Protein AF-A0A124GQG7-F1 (afdb_monomer)

Radius of gyration: 14.07 Å; Cα contacts (8 Å, |Δi|>4): 101; chains: 1; bounding box: 31×32×34 Å

Foldseek 3Di:
DDWDWDDDDNDIDIADDDAPDWDFDDDDPDPLNSLQRIEGEHEDPPPCQVVCVVVQVSVLVVQLVVCVVVVPPDSDDDDYDYD

Mean predicted aligned error: 7.71 Å

Structure (mmCIF, N/CA/C/O backbone):
data_AF-A0A124GQG7-F1
#
_entry.id   AF-A0A124GQG7-F1
#
loop_
_atom_site.group_PDB
_atom_site.id
_atom_site.type_symbol
_atom_site.label_atom_id
_atom_site.label_alt_id
_atom_site.label_comp_id
_atom_site.label_asym_id
_atom_site.label_entity_id
_atom_site.label_seq_id
_atom_site.pdbx_PDB_ins_code
_atom_site.Cartn_x
_atom_site.Cartn_y
_atom_site.Cartn_z
_atom_site.occupancy
_atom_site.B_iso_or_equiv
_atom_site.auth_seq_id
_atom_site.auth_comp_id
_atom_site.auth_asym_id
_atom_site.auth_atom_id
_atom_site.pdbx_PDB_model_num
ATOM 1 N N . MET A 1 1 ? 6.701 10.144 9.452 1.00 50.03 1 MET A N 1
ATOM 2 C CA . MET A 1 1 ? 6.596 8.802 8.843 1.00 50.03 1 MET A CA 1
ATOM 3 C C . MET A 1 1 ? 6.091 7.852 9.917 1.00 50.03 1 MET A C 1
ATOM 5 O O . MET A 1 1 ? 6.801 7.616 10.888 1.00 50.03 1 MET A O 1
ATOM 9 N N . THR A 1 2 ? 4.829 7.435 9.840 1.00 56.31 2 THR A N 1
ATOM 10 C CA . THR A 1 2 ? 4.207 6.591 10.871 1.00 56.31 2 THR A CA 1
ATOM 11 C C . THR A 1 2 ? 4.768 5.177 10.752 1.00 56.31 2 THR A C 1
ATOM 13 O O . THR A 1 2 ? 4.847 4.638 9.653 1.00 56.31 2 THR A O 1
ATOM 16 N N . SER A 1 3 ? 5.213 4.592 11.862 1.00 63.94 3 SER A N 1
ATOM 17 C CA . SER A 1 3 ? 5.771 3.237 11.886 1.00 63.94 3 SER A CA 1
ATOM 18 C C . SER A 1 3 ? 4.963 2.365 12.830 1.00 63.94 3 SER A C 1
ATOM 20 O O . SER A 1 3 ? 4.778 2.757 13.987 1.00 63.94 3 SER A O 1
ATOM 22 N N . ARG A 1 4 ? 4.551 1.178 12.385 1.00 71.12 4 ARG A N 1
ATOM 23 C CA . ARG A 1 4 ? 3.852 0.209 13.237 1.00 71.12 4 ARG A CA 1
ATOM 24 C C . ARG A 1 4 ? 4.716 -0.983 13.571 1.00 71.12 4 ARG A C 1
ATOM 26 O O . ARG A 1 4 ? 5.640 -1.324 12.842 1.00 71.12 4 ARG A O 1
ATOM 33 N N . ARG A 1 5 ? 4.401 -1.595 14.709 1.00 84.75 5 ARG A N 1
ATOM 34 C CA . ARG A 1 5 ? 5.000 -2.850 15.142 1.00 84.75 5 ARG A CA 1
ATOM 35 C C . ARG A 1 5 ? 4.091 -4.003 14.719 1.00 84.75 5 ARG A C 1
ATOM 37 O O . ARG A 1 5 ? 2.897 -3.961 15.007 1.00 84.75 5 ARG A O 1
ATOM 44 N N . ILE A 1 6 ? 4.658 -5.009 14.066 1.00 83.25 6 ILE A N 1
ATOM 45 C CA . ILE A 1 6 ? 4.005 -6.278 13.743 1.00 83.25 6 ILE A CA 1
ATOM 46 C C . ILE A 1 6 ? 4.724 -7.406 14.478 1.00 83.25 6 ILE A C 1
ATOM 48 O O . ILE A 1 6 ? 5.932 -7.333 14.702 1.00 83.25 6 ILE A O 1
ATOM 52 N N . MET A 1 7 ? 3.981 -8.436 14.864 1.00 87.94 7 MET A N 1
ATOM 53 C CA . MET A 1 7 ? 4.557 -9.688 15.347 1.00 87.94 7 MET A CA 1
ATOM 54 C C . MET A 1 7 ? 4.657 -10.637 14.158 1.00 87.94 7 MET A C 1
ATOM 56 O O . MET A 1 7 ? 3.659 -10.851 13.471 1.00 87.94 7 MET A O 1
ATOM 60 N N . TYR A 1 8 ? 5.844 -11.174 13.906 1.00 83.56 8 TYR A N 1
ATOM 61 C CA . TYR A 1 8 ? 6.051 -12.242 12.938 1.00 83.56 8 TYR A CA 1
ATOM 62 C C . TYR A 1 8 ? 6.840 -13.351 13.619 1.00 83.56 8 TYR A C 1
ATOM 64 O O . TYR A 1 8 ? 7.925 -13.106 14.154 1.00 83.56 8 TYR A O 1
ATOM 72 N N . ASP A 1 9 ? 6.247 -14.544 13.631 1.00 90.88 9 ASP A N 1
ATOM 73 C CA . ASP A 1 9 ? 6.688 -15.654 14.467 1.00 90.88 9 ASP A CA 1
ATOM 74 C C . ASP A 1 9 ? 6.816 -15.201 15.940 1.00 90.88 9 ASP A C 1
ATOM 76 O O . ASP A 1 9 ? 5.837 -14.755 16.542 1.00 90.88 9 ASP A O 1
ATOM 80 N N . THR A 1 10 ? 8.020 -15.225 16.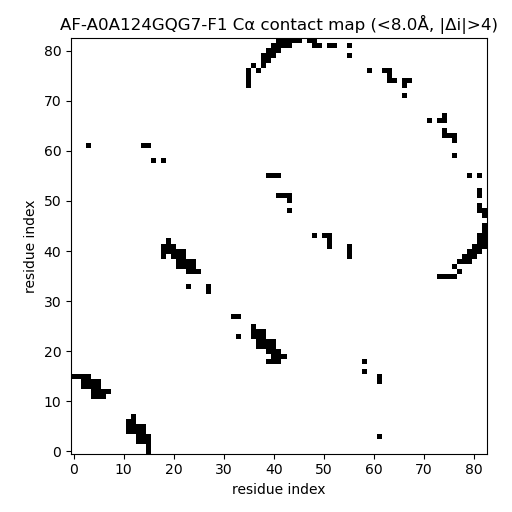507 1.00 92.50 10 THR A N 1
ATOM 81 C CA . THR A 1 10 ? 8.298 -14.841 17.900 1.00 92.50 10 THR A CA 1
ATOM 82 C C . THR A 1 10 ? 8.933 -13.457 18.032 1.00 92.50 10 THR A C 1
ATOM 84 O O . THR A 1 10 ? 9.255 -13.016 19.137 1.00 92.50 10 THR A O 1
ATOM 87 N N . ARG A 1 11 ? 9.124 -12.742 16.916 1.00 92.94 11 ARG A N 1
ATOM 88 C CA . ARG A 1 11 ? 9.853 -11.472 16.878 1.00 92.94 11 ARG A CA 1
ATOM 89 C C . ARG A 1 11 ? 8.953 -10.308 16.500 1.00 92.94 11 ARG A C 1
ATOM 91 O O . ARG A 1 11 ? 8.046 -10.411 15.675 1.00 92.94 11 ARG A O 1
ATOM 98 N N . GLN A 1 12 ? 9.242 -9.164 1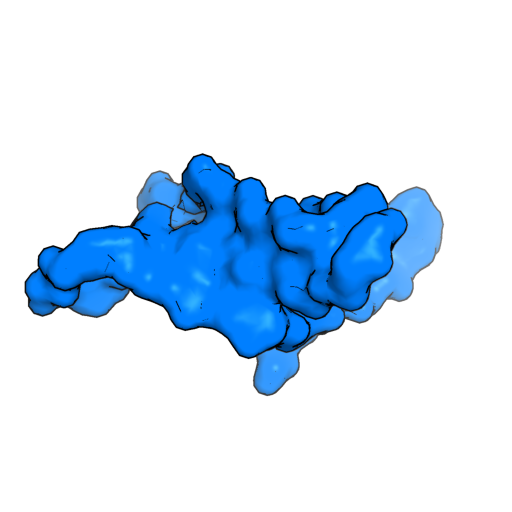7.110 1.00 91.50 1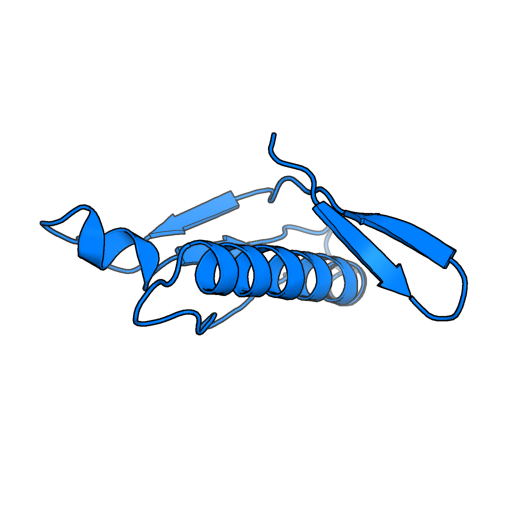2 GLN A N 1
ATOM 99 C CA . GLN A 1 12 ? 8.569 -7.916 16.800 1.00 91.50 12 GLN A CA 1
ATOM 100 C C . GLN A 1 12 ? 9.368 -7.137 15.758 1.00 91.50 12 GLN A C 1
ATOM 102 O O . GLN A 1 12 ? 10.541 -6.828 15.960 1.00 91.50 12 GLN A O 1
ATOM 107 N N . TYR A 1 13 ? 8.707 -6.765 14.670 1.00 84.19 13 TYR A N 1
ATOM 108 C CA . TYR A 1 13 ? 9.284 -5.970 13.596 1.00 84.19 13 TYR A CA 1
ATOM 109 C C . TYR A 1 13 ? 8.608 -4.612 13.542 1.00 84.19 13 TYR A C 1
ATOM 111 O O . TYR A 1 13 ? 7.399 -4.502 13.735 1.00 84.19 13 TYR A O 1
ATOM 119 N N . LYS A 1 14 ? 9.381 -3.562 13.263 1.00 86.00 14 LYS A N 1
ATOM 120 C CA . LYS A 1 14 ? 8.836 -2.239 12.963 1.00 86.00 14 LYS A CA 1
ATOM 121 C C . LYS A 1 14 ? 8.807 -2.057 11.452 1.00 86.00 14 LYS A C 1
ATOM 123 O O . LYS A 1 14 ? 9.856 -2.015 10.821 1.00 86.00 14 LYS A O 1
ATOM 128 N N . THR A 1 15 ? 7.612 -1.946 10.888 1.00 80.94 15 THR A N 1
ATOM 129 C CA . THR A 1 15 ? 7.411 -1.743 9.455 1.00 80.94 15 THR A CA 1
ATOM 130 C C . THR A 1 15 ? 7.219 -0.266 9.154 1.00 80.94 15 THR A C 1
ATOM 132 O O . THR A 1 15 ? 6.402 0.425 9.773 1.00 80.94 15 THR A O 1
ATOM 135 N N . SER A 1 16 ? 7.976 0.215 8.179 1.00 81.38 16 SER A N 1
ATOM 136 C CA . SER A 1 16 ? 7.842 1.541 7.587 1.00 81.38 16 SER A CA 1
ATOM 137 C C . SER A 1 16 ? 8.359 1.488 6.160 1.00 81.38 16 SER A C 1
ATOM 139 O O . SER A 1 16 ? 9.295 0.743 5.882 1.00 81.38 16 SER A O 1
ATOM 141 N N . GLY A 1 17 ? 7.794 2.303 5.280 1.00 78.62 17 GLY A N 1
ATOM 142 C CA . GLY A 1 17 ? 8.220 2.364 3.891 1.00 78.62 17 GLY A CA 1
ATOM 143 C C . GLY A 1 17 ? 7.798 3.663 3.223 1.00 78.62 17 GLY A C 1
ATOM 144 O O . GLY A 1 17 ? 6.884 4.339 3.703 1.00 78.62 17 GLY A O 1
ATOM 145 N N . ARG A 1 18 ? 8.504 4.029 2.154 1.00 82.94 18 ARG A N 1
ATOM 146 C CA . ARG A 1 18 ? 8.199 5.175 1.300 1.00 82.94 18 ARG A CA 1
ATOM 147 C C . ARG A 1 18 ? 8.153 4.662 -0.129 1.00 82.94 18 ARG A C 1
ATOM 149 O O . ARG A 1 18 ? 9.191 4.244 -0.616 1.00 82.94 18 ARG A O 1
ATOM 156 N N . ALA A 1 19 ? 6.977 4.701 -0.740 1.00 80.31 19 ALA A N 1
ATOM 157 C CA . ALA A 1 19 ? 6.834 4.372 -2.150 1.00 80.31 19 ALA A CA 1
ATOM 158 C C . ALA A 1 19 ? 7.584 5.387 -3.022 1.00 80.31 19 ALA A C 1
ATOM 160 O O . ALA A 1 19 ? 7.681 6.563 -2.641 1.00 80.31 19 ALA A O 1
ATOM 161 N N . ASP A 1 20 ? 8.050 4.944 -4.188 1.00 81.62 20 ASP A N 1
ATOM 162 C CA . ASP A 1 20 ? 8.646 5.826 -5.193 1.00 81.62 20 ASP A CA 1
ATOM 163 C C . ASP A 1 20 ? 7.617 6.834 -5.705 1.00 81.62 20 ASP A C 1
ATOM 165 O O . ASP A 1 20 ? 7.862 8.044 -5.698 1.00 81.62 20 ASP A O 1
ATOM 169 N N . TYR A 1 21 ? 6.423 6.342 -6.057 1.00 78.12 21 TYR A N 1
ATOM 170 C CA . TYR A 1 21 ? 5.315 7.180 -6.493 1.00 78.12 21 TYR A CA 1
ATOM 171 C C . TYR A 1 21 ? 3.981 6.748 -5.888 1.00 78.12 21 TYR A C 1
ATOM 173 O O . TYR A 1 21 ? 3.729 5.585 -5.566 1.00 78.12 21 TYR A O 1
ATOM 181 N N . THR A 1 22 ? 3.090 7.730 -5.764 1.00 76.38 22 THR A N 1
ATOM 182 C CA . THR A 1 22 ? 1.692 7.514 -5.394 1.00 76.38 22 THR A CA 1
ATOM 183 C C . THR A 1 22 ? 0.800 8.351 -6.287 1.00 76.38 22 THR A C 1
ATOM 185 O O . THR A 1 22 ? 1.063 9.534 -6.497 1.00 76.38 22 THR A O 1
ATOM 188 N N . LEU A 1 23 ? -0.245 7.729 -6.822 1.00 76.75 23 LEU A N 1
ATOM 189 C CA . LEU A 1 23 ? -1.175 8.360 -7.750 1.00 76.75 23 LEU A CA 1
ATOM 190 C C . LEU A 1 23 ? -2.599 8.219 -7.217 1.00 76.75 23 LEU A C 1
ATOM 192 O O . LEU A 1 23 ? -2.948 7.207 -6.611 1.00 76.75 23 LEU A O 1
ATOM 196 N N . TRP A 1 24 ? -3.431 9.226 -7.469 1.00 76.19 24 TRP A N 1
ATOM 197 C CA . TRP A 1 24 ? -4.868 9.125 -7.232 1.00 76.19 24 TRP A CA 1
ATOM 198 C C . TRP A 1 24 ? -5.566 8.752 -8.532 1.00 76.19 24 TRP A C 1
ATOM 200 O O . TRP A 1 24 ? -5.479 9.473 -9.524 1.00 76.19 24 TRP A O 1
ATOM 210 N N . TYR A 1 25 ? -6.252 7.613 -8.528 1.00 68.88 25 TYR A N 1
ATOM 211 C CA . TYR A 1 25 ? -7.057 7.189 -9.660 1.00 68.88 25 TYR A CA 1
ATOM 212 C C . TYR A 1 25 ? -8.349 8.023 -9.724 1.00 68.88 25 TYR A C 1
ATOM 214 O O . TYR A 1 25 ? -9.172 7.982 -8.808 1.00 68.88 25 TYR A O 1
ATOM 222 N N . ARG A 1 26 ? -8.527 8.746 -10.838 1.00 67.56 26 ARG A N 1
ATOM 223 C CA . ARG A 1 26 ? -9.605 9.720 -11.117 1.00 67.56 26 ARG A CA 1
ATOM 224 C C . ARG A 1 26 ? -9.553 11.015 -10.302 1.00 67.56 26 ARG A C 1
ATOM 226 O O . ARG A 1 26 ? -9.016 11.091 -9.201 1.00 67.56 26 ARG A O 1
ATOM 233 N N . GLU A 1 27 ? -10.185 12.039 -10.869 1.00 64.69 27 GLU A N 1
ATOM 234 C CA . GLU A 1 27 ? -10.413 13.322 -10.217 1.00 64.69 27 GLU A CA 1
ATOM 235 C C . GLU A 1 27 ? -11.541 13.190 -9.184 1.00 64.69 27 GLU A C 1
ATOM 237 O O . GLU A 1 27 ? -12.726 13.095 -9.500 1.00 64.69 27 GLU A O 1
ATOM 242 N N . THR A 1 28 ? -11.161 13.115 -7.915 1.00 61.22 28 THR A N 1
ATOM 243 C CA . THR A 1 28 ? -12.096 13.029 -6.787 1.00 61.22 28 THR A CA 1
ATOM 244 C C . THR A 1 28 ? -12.374 14.421 -6.230 1.00 61.22 28 THR A C 1
ATOM 246 O O . THR A 1 28 ? -11.430 15.140 -5.882 1.00 61.22 28 THR A O 1
ATOM 249 N N . HIS A 1 29 ? -13.650 14.770 -6.079 1.00 62.94 29 HIS A N 1
ATOM 250 C CA . HIS A 1 29 ? -14.080 16.092 -5.613 1.00 62.94 29 HIS A CA 1
ATOM 251 C C . HIS A 1 29 ? -14.046 16.206 -4.077 1.00 62.94 29 HIS A C 1
ATOM 253 O O . HIS A 1 29 ? -14.032 17.312 -3.539 1.00 62.94 29 HIS A O 1
ATOM 259 N N . SER A 1 30 ? -13.962 15.079 -3.353 1.00 63.97 30 SER A N 1
ATOM 260 C CA . SER A 1 30 ? -13.863 15.050 -1.886 1.00 63.97 30 SER A CA 1
ATOM 261 C C . SER A 1 30 ? -12.617 14.311 -1.371 1.00 63.97 30 SER A C 1
ATOM 263 O O . SER A 1 30 ? -12.150 13.331 -1.952 1.00 63.97 30 SER A O 1
ATOM 265 N N . MET A 1 31 ? -12.076 14.745 -0.223 1.00 60.59 31 MET A N 1
ATOM 266 C CA . MET A 1 31 ? -10.953 14.061 0.452 1.00 60.59 31 MET A CA 1
ATOM 267 C C . MET A 1 31 ? -11.297 12.629 0.887 1.00 60.59 31 MET A C 1
ATOM 269 O O . MET A 1 31 ? -10.412 11.781 0.994 1.00 60.59 31 MET A O 1
ATOM 273 N N . SER A 1 32 ? -12.575 12.351 1.143 1.00 60.75 32 SER A N 1
ATOM 274 C CA . SER A 1 32 ? -13.084 11.026 1.509 1.00 60.75 32 SER A CA 1
ATOM 275 C C . SER A 1 32 ? -12.943 10.003 0.382 1.00 60.75 32 SER A C 1
ATOM 277 O O . SER A 1 32 ? -12.600 8.853 0.651 1.00 60.75 32 SER A O 1
ATOM 279 N N . GLU A 1 33 ? -13.144 10.424 -0.867 1.00 59.47 33 GLU A N 1
ATOM 280 C CA . GLU A 1 33 ? -12.992 9.578 -2.058 1.00 59.47 33 GLU A CA 1
ATOM 281 C C . GLU A 1 33 ? -11.524 9.333 -2.408 1.00 59.47 33 GLU A C 1
ATOM 283 O O . GLU A 1 33 ? -11.182 8.262 -2.903 1.00 59.47 33 GLU A O 1
ATOM 288 N N . LYS A 1 34 ? -10.624 10.275 -2.091 1.00 58.22 34 LYS A N 1
ATOM 289 C CA . LYS A 1 34 ? -9.185 10.088 -2.333 1.00 58.22 34 LYS A CA 1
ATOM 290 C C . LYS A 1 34 ? -8.678 8.813 -1.682 1.00 58.22 34 LYS A C 1
ATOM 292 O O . LYS A 1 34 ? -8.021 8.027 -2.341 1.00 58.22 34 LYS A O 1
ATOM 297 N N . ALA A 1 35 ? -9.068 8.527 -0.439 1.00 60.16 35 ALA A N 1
ATOM 298 C CA . ALA A 1 35 ? -8.563 7.364 0.285 1.00 60.16 35 ALA A CA 1
ATOM 299 C C . ALA A 1 35 ? -8.736 6.036 -0.480 1.00 60.16 35 ALA A C 1
ATOM 301 O O . ALA A 1 35 ? -7.857 5.182 -0.409 1.00 60.16 35 ALA A O 1
ATOM 302 N N . ILE A 1 36 ? -9.840 5.823 -1.201 1.00 61.94 36 ILE A N 1
ATOM 303 C CA . ILE A 1 36 ? -10.141 4.549 -1.888 1.00 61.94 36 ILE A CA 1
ATOM 304 C C . ILE A 1 36 ? -9.406 4.360 -3.219 1.00 61.94 36 ILE A C 1
ATOM 306 O O . ILE A 1 36 ? -9.257 3.221 -3.648 1.00 61.94 36 ILE A O 1
ATOM 310 N N . ASN A 1 37 ? -8.854 5.425 -3.799 1.00 69.38 37 ASN A N 1
ATOM 311 C CA . ASN A 1 37 ? -8.286 5.406 -5.146 1.00 69.38 37 ASN A CA 1
ATOM 312 C C . ASN A 1 37 ? -6.750 5.541 -5.167 1.00 69.38 37 ASN A C 1
ATOM 314 O O . ASN A 1 37 ? -6.195 6.044 -6.143 1.00 69.38 37 ASN A O 1
ATOM 318 N N . LEU A 1 38 ? -6.055 5.147 -4.090 1.00 73.81 38 LEU A N 1
ATOM 319 C CA . LEU A 1 38 ? -4.586 5.205 -4.032 1.00 73.81 38 LEU A CA 1
ATOM 320 C C . LEU A 1 38 ? -3.981 4.112 -4.908 1.00 73.81 38 LEU A C 1
ATOM 322 O O . LEU A 1 38 ? -4.231 2.933 -4.665 1.00 73.81 38 LEU A O 1
ATOM 326 N N . VAL A 1 39 ? -3.117 4.502 -5.835 1.00 76.06 39 VAL A N 1
ATOM 327 C CA . VAL A 1 39 ? -2.227 3.599 -6.562 1.00 76.06 39 VAL A CA 1
ATOM 328 C C . VAL A 1 39 ? -0.813 3.806 -6.037 1.00 76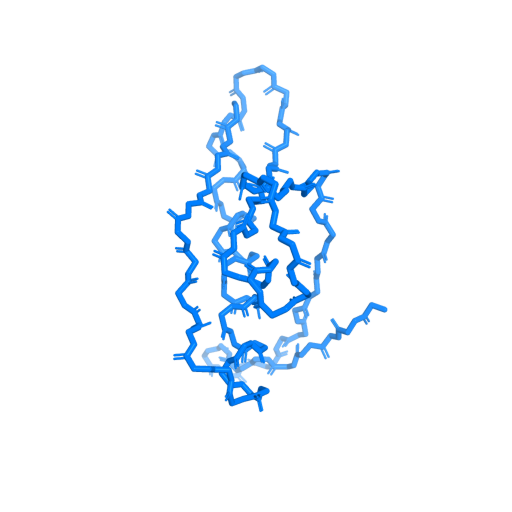.06 39 VAL A C 1
ATOM 330 O O . VAL A 1 39 ? -0.331 4.939 -5.976 1.00 76.06 39 VAL A O 1
ATOM 333 N N . ILE A 1 40 ? -0.166 2.714 -5.638 1.00 78.00 40 ILE A N 1
ATOM 334 C CA . ILE A 1 40 ? 1.237 2.692 -5.220 1.00 78.00 40 ILE A CA 1
ATOM 335 C C . ILE A 1 40 ? 2.045 2.107 -6.371 1.00 78.00 40 ILE A C 1
ATOM 337 O O . ILE A 1 40 ? 1.684 1.048 -6.887 1.00 78.00 40 ILE A O 1
ATOM 341 N N . VAL A 1 41 ? 3.111 2.801 -6.757 1.00 77.19 41 VAL A N 1
ATOM 342 C CA . VAL A 1 41 ? 3.998 2.379 -7.842 1.00 77.19 41 VAL A CA 1
ATOM 343 C C . VAL A 1 41 ? 5.409 2.269 -7.292 1.00 77.19 41 VAL A C 1
ATOM 345 O O . VAL A 1 41 ? 5.901 3.206 -6.657 1.00 77.19 41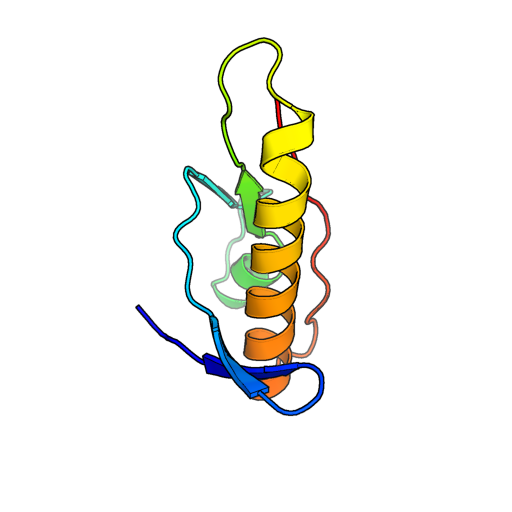 VAL A O 1
ATOM 348 N N . GLU A 1 42 ? 6.027 1.122 -7.544 1.00 82.62 42 GLU A N 1
ATOM 349 C CA . GLU A 1 42 ? 7.432 0.862 -7.256 1.00 82.62 42 GLU A CA 1
ATOM 350 C C . GLU A 1 42 ? 8.165 0.740 -8.587 1.00 82.62 42 GLU A C 1
ATOM 352 O O . GLU A 1 42 ? 7.756 -0.064 -9.422 1.00 82.62 42 GLU A O 1
ATOM 357 N N . ALA A 1 43 ? 9.204 1.550 -8.786 1.00 80.94 43 ALA A N 1
ATOM 358 C CA . ALA A 1 43 ? 9.955 1.571 -10.033 1.00 80.94 43 ALA A CA 1
ATOM 359 C C . ALA A 1 43 ? 11.294 0.857 -9.831 1.00 80.94 43 ALA A C 1
ATOM 361 O O . ALA A 1 43 ? 12.142 1.281 -9.037 1.00 80.94 43 ALA A O 1
ATOM 362 N N . LYS A 1 44 ? 11.506 -0.250 -10.537 1.00 82.75 44 LYS A N 1
ATOM 363 C CA . LYS A 1 44 ? 12.759 -1.003 -10.522 1.00 82.75 44 LYS A CA 1
ATOM 364 C C . LYS A 1 44 ? 13.542 -0.765 -11.807 1.00 82.75 44 LYS A C 1
ATOM 366 O O . LYS A 1 44 ? 13.090 -0.168 -12.773 1.00 82.75 44 LYS A O 1
ATOM 371 N N . LYS A 1 45 ? 14.815 -1.163 -11.784 1.00 82.56 45 LYS A N 1
ATOM 372 C CA . LYS A 1 45 ? 15.629 -1.152 -13.003 1.00 82.56 45 LYS A CA 1
ATOM 373 C C . LYS A 1 45 ? 15.105 -2.222 -13.956 1.00 82.56 45 LYS A C 1
ATOM 375 O O . LYS A 1 45 ? 14.632 -3.263 -13.502 1.00 82.56 45 LYS A O 1
ATOM 380 N N . GLU A 1 46 ? 15.283 -1.993 -15.251 1.00 78.19 46 GLU A N 1
ATOM 381 C CA . GLU A 1 46 ? 14.948 -2.963 -16.292 1.00 78.19 46 GLU A CA 1
ATOM 382 C C . GLU A 1 46 ? 15.491 -4.364 -15.950 1.00 78.19 46 GLU A C 1
ATOM 384 O O . GLU A 1 46 ? 16.648 -4.521 -15.547 1.00 78.19 46 GLU A O 1
ATOM 389 N N . GLY A 1 47 ? 14.626 -5.377 -16.055 1.00 77.38 47 GLY A N 1
ATOM 390 C CA . GLY A 1 47 ? 14.945 -6.768 -15.720 1.00 77.38 47 GLY A CA 1
ATOM 391 C C . GLY A 1 47 ? 14.840 -7.138 -14.233 1.00 77.38 47 GLY A C 1
ATOM 392 O O . GLY A 1 47 ? 15.120 -8.284 -13.890 1.00 77.38 47 GLY A O 1
ATOM 393 N N . MET A 1 48 ? 14.425 -6.219 -13.349 1.00 78.81 48 MET A N 1
ATOM 394 C CA . MET A 1 48 ? 14.346 -6.441 -11.892 1.00 78.81 48 MET A CA 1
ATOM 395 C C . MET A 1 48 ? 12.915 -6.409 -11.326 1.00 78.81 48 MET A C 1
ATOM 397 O O . MET A 1 48 ? 12.744 -6.212 -10.122 1.00 78.81 48 MET A O 1
ATOM 401 N N . VAL A 1 49 ? 11.900 -6.641 -12.161 1.00 70.81 49 VAL A N 1
ATOM 402 C CA . VAL A 1 49 ? 10.465 -6.565 -11.808 1.00 70.81 49 VAL A CA 1
ATOM 403 C C . VAL A 1 49 ? 10.117 -7.346 -10.545 1.00 70.81 49 VAL A C 1
ATOM 405 O O . VAL A 1 49 ? 9.507 -6.834 -9.606 1.00 70.81 49 VAL A O 1
ATOM 408 N N . SER A 1 50 ? 10.587 -8.590 -10.471 1.00 76.44 50 SER A N 1
ATOM 409 C CA . SER A 1 50 ? 10.316 -9.492 -9.350 1.00 76.44 50 SER A CA 1
ATOM 410 C C . SER A 1 50 ? 10.901 -8.997 -8.022 1.00 76.44 50 SER A C 1
ATOM 412 O O . SER A 1 50 ? 10.412 -9.357 -6.952 1.00 76.44 50 SER A O 1
ATOM 414 N N . ALA A 1 51 ? 11.906 -8.114 -8.050 1.00 78.50 51 ALA A N 1
ATOM 415 C CA . ALA A 1 51 ? 12.470 -7.519 -6.841 1.00 78.50 51 ALA A CA 1
ATOM 416 C C . ALA A 1 51 ? 11.532 -6.482 -6.189 1.00 78.50 51 ALA A C 1
ATOM 418 O O . ALA A 1 51 ? 11.701 -6.163 -5.008 1.00 78.50 51 ALA A O 1
ATOM 419 N N . GLY A 1 52 ? 10.555 -5.946 -6.931 1.00 78.00 52 GLY A N 1
ATOM 420 C CA . GLY A 1 52 ? 9.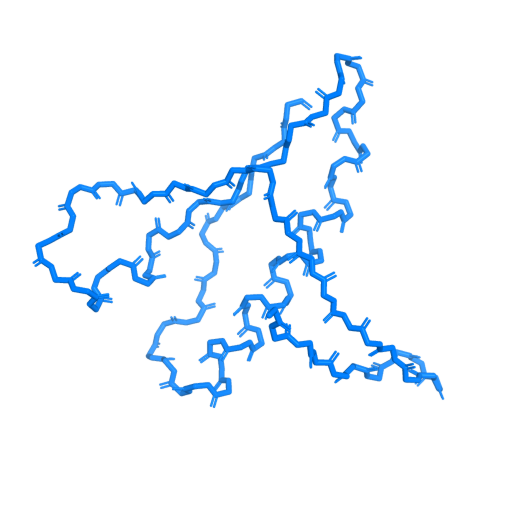548 -5.011 -6.424 1.00 78.00 52 GLY A CA 1
ATOM 421 C C . GLY A 1 52 ? 8.390 -5.683 -5.680 1.00 78.00 52 GLY A C 1
ATOM 422 O O . GLY A 1 52 ? 7.800 -5.073 -4.788 1.00 78.00 52 GLY A O 1
ATOM 423 N N . GLU A 1 53 ? 8.098 -6.955 -5.969 1.00 80.88 53 GLU A N 1
ATOM 424 C CA . GLU A 1 53 ? 6.901 -7.654 -5.476 1.00 80.88 53 GLU A CA 1
ATOM 425 C C . GLU A 1 53 ? 6.824 -7.704 -3.947 1.00 80.88 53 GLU A C 1
ATOM 427 O O . GLU A 1 53 ? 5.817 -7.316 -3.352 1.00 80.88 53 GLU A O 1
ATOM 432 N N . ALA A 1 54 ? 7.908 -8.126 -3.289 1.00 82.25 54 ALA A N 1
ATOM 433 C CA . ALA A 1 54 ? 7.949 -8.216 -1.831 1.00 82.25 54 ALA A CA 1
ATOM 434 C C . ALA A 1 54 ? 7.777 -6.839 -1.159 1.00 82.25 54 ALA A C 1
ATOM 436 O O . ALA A 1 54 ? 7.146 -6.737 -0.104 1.00 82.25 54 ALA A O 1
ATOM 437 N N . GLN A 1 55 ? 8.305 -5.772 -1.771 1.00 82.31 55 GLN A N 1
ATOM 438 C CA . GLN A 1 55 ? 8.163 -4.407 -1.253 1.00 82.31 55 GLN A CA 1
ATOM 439 C C . GLN A 1 55 ? 6.726 -3.908 -1.403 1.00 82.31 55 GLN A C 1
ATOM 441 O O . GLN A 1 55 ? 6.152 -3.400 -0.437 1.00 82.31 55 GLN A O 1
ATOM 446 N N . LEU A 1 56 ? 6.115 -4.139 -2.566 1.00 80.56 56 LEU A N 1
ATOM 447 C CA . LEU A 1 56 ? 4.720 -3.794 -2.821 1.00 80.56 56 LEU A CA 1
ATOM 448 C C . LEU A 1 56 ? 3.762 -4.541 -1.883 1.00 80.56 56 LEU A C 1
ATOM 450 O O . LEU A 1 56 ? 2.881 -3.912 -1.295 1.00 80.56 56 LEU A O 1
ATOM 454 N N . LEU A 1 57 ? 3.977 -5.839 -1.642 1.00 81.69 57 LEU A N 1
ATOM 455 C CA . LEU A 1 57 ? 3.214 -6.604 -0.645 1.00 81.69 57 LEU A CA 1
ATOM 456 C C . LEU A 1 57 ? 3.373 -6.016 0.766 1.00 81.69 57 LEU A C 1
ATOM 458 O O . LEU A 1 57 ? 2.394 -5.892 1.509 1.00 81.69 57 LEU A O 1
ATOM 462 N N . GLY A 1 58 ? 4.587 -5.585 1.122 1.00 83.12 58 GLY A N 1
ATOM 463 C CA . GLY A 1 58 ? 4.853 -4.863 2.365 1.00 83.12 58 GLY A CA 1
ATOM 464 C C . GLY A 1 58 ? 4.039 -3.570 2.479 1.00 83.12 58 GLY A C 1
ATOM 465 O O . GLY A 1 58 ? 3.409 -3.321 3.511 1.00 83.12 58 GLY A O 1
ATOM 466 N N . TYR A 1 59 ? 3.983 -2.766 1.416 1.00 82.56 59 TYR A N 1
ATOM 467 C CA . TYR A 1 59 ? 3.180 -1.541 1.383 1.00 82.56 59 TYR A CA 1
ATOM 468 C C . TYR A 1 59 ? 1.682 -1.818 1.488 1.00 8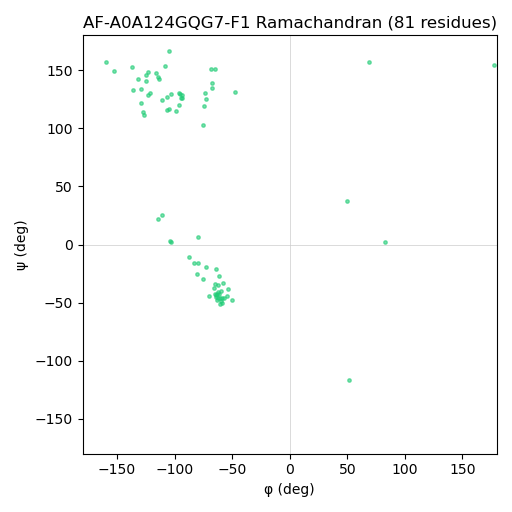2.56 59 TYR A C 1
ATOM 470 O O . TYR A 1 59 ? 1.002 -1.143 2.266 1.00 82.56 59 TYR A O 1
ATOM 478 N N . MET A 1 60 ? 1.169 -2.830 0.782 1.00 80.38 60 MET A N 1
ATOM 479 C CA . MET A 1 60 ? -0.232 -3.245 0.893 1.00 80.38 60 MET A CA 1
ATOM 480 C C . MET A 1 60 ? -0.591 -3.610 2.333 1.00 80.38 60 MET A C 1
ATOM 482 O O . MET A 1 60 ? -1.604 -3.134 2.848 1.00 80.38 60 MET A O 1
ATOM 486 N N . GLY A 1 61 ? 0.256 -4.396 3.005 1.00 81.38 61 GLY A N 1
ATOM 487 C CA . GLY A 1 61 ? 0.063 -4.773 4.404 1.00 81.38 61 GLY A CA 1
ATOM 488 C C . GLY A 1 61 ? 0.007 -3.559 5.334 1.00 81.38 61 GLY A C 1
ATOM 489 O O . GLY A 1 61 ? -0.935 -3.428 6.121 1.00 81.38 61 GLY A O 1
ATOM 490 N N . ILE A 1 62 ? 0.963 -2.632 5.197 1.00 82.50 62 ILE A N 1
ATOM 491 C CA . ILE A 1 62 ? 1.016 -1.396 5.994 1.00 82.50 62 ILE A CA 1
ATOM 492 C C . ILE A 1 62 ? -0.249 -0.553 5.768 1.00 82.50 62 ILE A C 1
ATOM 494 O O . ILE A 1 62 ? -0.923 -0.178 6.729 1.00 82.50 62 ILE A O 1
ATOM 498 N N . VAL A 1 63 ? -0.610 -0.278 4.511 1.00 80.69 63 VAL A N 1
ATOM 499 C CA . VAL A 1 63 ? -1.772 0.559 4.169 1.00 80.69 63 VAL A CA 1
ATOM 500 C C . VAL A 1 63 ? -3.073 -0.081 4.640 1.00 80.69 63 VAL A C 1
ATOM 502 O O . VAL A 1 63 ? -3.907 0.594 5.249 1.00 80.69 63 VAL A O 1
ATOM 505 N N . HIS A 1 64 ? -3.251 -1.381 4.408 1.00 80.44 64 HIS A N 1
ATOM 506 C CA . HIS A 1 64 ? -4.438 -2.107 4.844 1.00 80.44 64 HIS A CA 1
ATOM 507 C C . HIS A 1 64 ? -4.595 -2.059 6.371 1.00 80.44 64 HIS A C 1
ATOM 509 O O . HIS A 1 64 ? -5.675 -1.747 6.884 1.00 80.44 64 HIS A O 1
ATOM 515 N N . GLN A 1 65 ? -3.508 -2.295 7.111 1.00 80.81 65 GLN A N 1
ATOM 516 C CA . GLN A 1 65 ? -3.520 -2.271 8.571 1.00 80.81 65 GLN A CA 1
ATOM 517 C C . GLN A 1 65 ? -3.844 -0.877 9.131 1.00 80.81 65 GLN A C 1
ATOM 519 O O . GLN A 1 65 ? -4.667 -0.766 10.044 1.00 80.81 65 GLN A O 1
ATOM 524 N N . GLU A 1 66 ? -3.258 0.190 8.579 1.00 81.62 66 GLU A N 1
ATOM 525 C CA . GLU A 1 66 ? -3.562 1.564 9.002 1.00 81.62 66 GLU A CA 1
ATOM 526 C C . GLU A 1 66 ? -5.026 1.934 8.742 1.00 81.62 66 GLU A C 1
ATOM 528 O O . GLU A 1 66 ? -5.693 2.500 9.611 1.00 81.62 66 GLU A O 1
ATOM 533 N N . ARG A 1 67 ? -5.576 1.557 7.580 1.00 80.88 67 ARG A N 1
ATOM 534 C CA . ARG A 1 67 ? -6.989 1.810 7.251 1.00 80.88 67 ARG A CA 1
ATOM 535 C C . ARG A 1 67 ? -7.936 1.105 8.218 1.00 80.88 67 ARG A C 1
ATOM 537 O O . ARG A 1 67 ? -8.913 1.722 8.650 1.00 80.88 67 ARG A O 1
ATOM 544 N N . LYS A 1 68 ? -7.630 -0.141 8.605 1.00 81.31 68 LYS A N 1
ATOM 545 C CA . LYS A 1 68 ? -8.390 -0.876 9.632 1.00 81.31 68 LYS A CA 1
ATOM 546 C C . LYS A 1 68 ? -8.328 -0.176 10.988 1.00 81.31 68 LYS A C 1
ATOM 548 O O . LYS A 1 68 ? -9.360 0.001 11.629 1.00 81.31 68 LYS A O 1
ATOM 553 N N . ALA A 1 69 ? -7.145 0.263 11.413 1.00 83.19 69 ALA A N 1
ATOM 554 C CA . ALA A 1 69 ? -6.978 0.943 12.696 1.00 83.19 69 ALA A CA 1
ATOM 555 C C . ALA A 1 69 ? -7.704 2.297 12.760 1.00 83.19 69 ALA A C 1
ATOM 557 O O . ALA A 1 69 ? -8.240 2.660 13.803 1.00 83.19 69 ALA A O 1
ATOM 558 N N . LEU A 1 70 ? -7.780 3.010 11.634 1.00 83.62 70 LEU A N 1
ATOM 559 C CA . LEU A 1 70 ? -8.549 4.248 11.489 1.00 83.62 70 LEU A CA 1
ATOM 560 C C . LEU A 1 70 ? -10.058 4.015 11.281 1.00 83.62 70 LEU A C 1
ATOM 562 O O . LEU A 1 70 ? -10.775 4.974 10.991 1.00 83.62 70 LEU A O 1
ATOM 566 N N . ARG A 1 71 ? -10.541 2.765 11.389 1.00 81.69 71 ARG A N 1
ATOM 567 C CA . ARG A 1 71 ? -11.943 2.360 11.172 1.00 81.69 71 ARG A CA 1
ATOM 568 C C . ARG A 1 71 ? -12.517 2.887 9.852 1.00 81.69 71 ARG A C 1
ATOM 570 O O . ARG A 1 71 ? -13.673 3.297 9.780 1.00 81.69 71 ARG A O 1
ATOM 577 N N . LYS A 1 72 ? -11.698 2.916 8.796 1.00 75.25 72 LYS A N 1
ATOM 578 C CA . LYS A 1 72 ? -12.168 3.326 7.471 1.00 75.25 72 LYS A CA 1
ATOM 579 C C . LYS A 1 72 ? -13.146 2.280 6.942 1.00 75.25 72 LYS A C 1
ATOM 581 O O . LYS A 1 72 ? -12.863 1.088 7.002 1.00 75.25 72 LYS A O 1
ATOM 586 N N . VAL A 1 73 ? -14.263 2.750 6.386 1.00 64.31 73 VAL A N 1
ATOM 587 C CA . VAL A 1 73 ? -15.339 1.909 5.830 1.00 64.31 73 VAL A CA 1
ATOM 588 C C . VAL A 1 73 ? -14.814 0.980 4.728 1.00 64.31 73 VAL A C 1
ATOM 590 O O . VAL A 1 73 ? -15.259 -0.155 4.615 1.00 64.31 73 VAL A O 1
ATOM 593 N N . ASN A 1 74 ? -13.815 1.435 3.961 1.00 62.03 74 ASN A N 1
ATOM 594 C CA . ASN A 1 74 ? -13.146 0.638 2.939 1.00 62.03 74 ASN A CA 1
ATOM 595 C C . ASN A 1 74 ? -11.616 0.645 3.140 1.00 62.03 74 ASN A C 1
ATOM 597 O O . ASN A 1 74 ? -10.941 1.674 2.981 1.00 62.03 74 ASN A O 1
ATOM 601 N N . ALA A 1 75 ? -11.082 -0.521 3.510 1.00 62.88 75 ALA A N 1
ATOM 602 C CA . ALA A 1 75 ? -9.655 -0.775 3.710 1.00 62.88 75 ALA A CA 1
ATOM 603 C C . ALA A 1 75 ? -9.010 -1.570 2.560 1.00 62.88 75 ALA A C 1
ATOM 605 O O . ALA A 1 75 ? -7.834 -1.921 2.663 1.00 62.88 75 ALA A O 1
ATOM 606 N N . VAL A 1 76 ? -9.760 -1.881 1.500 1.00 62.00 76 VAL A N 1
ATOM 607 C CA . VAL A 1 76 ? -9.274 -2.667 0.361 1.00 62.00 76 VAL A CA 1
ATOM 608 C C . VAL A 1 76 ? -8.218 -1.867 -0.403 1.00 62.00 76 VAL A C 1
ATOM 610 O O . VAL A 1 76 ? -8.343 -0.654 -0.579 1.00 62.00 76 VAL A O 1
ATOM 613 N N . VAL A 1 77 ? -7.158 -2.554 -0.824 1.00 65.75 77 VAL A N 1
ATOM 614 C CA . VAL A 1 77 ? -6.112 -2.014 -1.698 1.00 65.75 77 VAL A CA 1
ATOM 615 C C . VAL A 1 77 ? -6.324 -2.640 -3.074 1.00 65.75 77 VAL A C 1
ATOM 617 O O . VAL A 1 77 ? -6.261 -3.859 -3.198 1.00 65.75 77 VAL A O 1
ATOM 620 N N . TYR A 1 78 ? -6.653 -1.817 -4.074 1.00 60.22 78 TYR A N 1
ATOM 621 C CA . TYR A 1 78 ? -7.190 -2.279 -5.364 1.00 60.22 78 TYR A CA 1
ATOM 622 C C . TYR A 1 78 ? -6.138 -2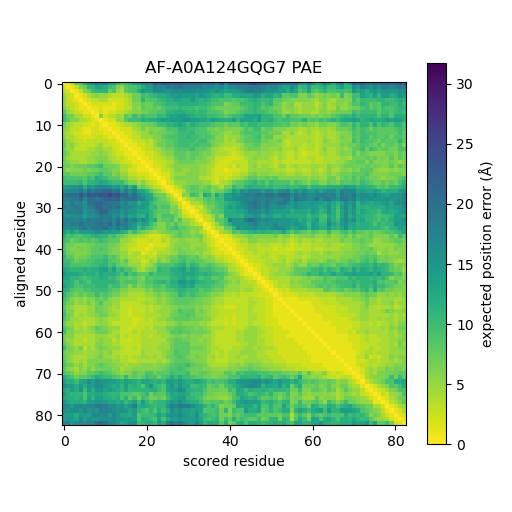.638 -6.418 1.00 60.22 78 TYR A C 1
ATOM 624 O O . TYR A 1 78 ? -6.493 -3.220 -7.439 1.00 60.22 78 TYR A O 1
ATOM 632 N N . GLY A 1 79 ? -4.862 -2.326 -6.203 1.00 58.09 79 GLY A N 1
ATOM 633 C CA . GLY A 1 79 ? -3.829 -2.722 -7.151 1.00 58.09 79 GLY A CA 1
ATOM 634 C C . GLY A 1 79 ? -2.439 -2.238 -6.779 1.00 58.09 79 GLY A C 1
ATOM 635 O O . GLY A 1 79 ? -2.273 -1.236 -6.083 1.00 58.09 79 GLY A O 1
ATOM 636 N N . MET A 1 80 ? -1.458 -2.983 -7.270 1.00 64.88 80 MET A N 1
ATOM 637 C CA . MET A 1 80 ? -0.032 -2.694 -7.215 1.00 64.88 80 MET A CA 1
ATOM 638 C C . MET A 1 80 ? 0.539 -2.904 -8.615 1.00 64.88 80 MET A C 1
ATOM 640 O O . MET A 1 80 ? 0.108 -3.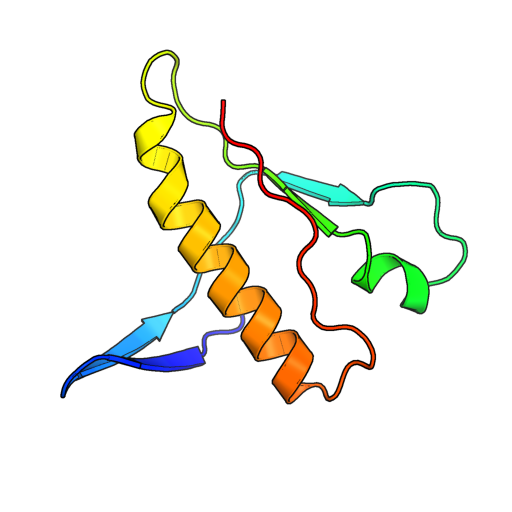818 -9.317 1.00 64.88 80 MET A O 1
ATOM 644 N N . ALA A 1 81 ? 1.478 -2.053 -9.016 1.00 62.09 81 ALA A N 1
ATOM 645 C CA . ALA A 1 81 ? 2.200 -2.187 -10.273 1.00 62.09 81 ALA A CA 1
ATOM 646 C C . ALA A 1 81 ? 3.703 -2.090 -9.992 1.00 62.09 81 ALA A C 1
ATOM 648 O O . ALA A 1 81 ? 4.131 -1.207 -9.245 1.00 62.09 81 ALA A O 1
ATOM 649 N N . SER A 1 82 ? 4.460 -3.014 -10.579 1.00 61.72 82 SER A N 1
ATOM 650 C CA . SER A 1 82 ? 5.921 -2.989 -10.682 1.00 61.72 82 SER A CA 1
ATOM 651 C C . SER A 1 82 ? 6.264 -3.124 -12.160 1.00 61.72 82 SER A C 1
ATOM 653 O O . SER A 1 82 ? 5.585 -3.886 -12.856 1.00 61.72 82 SER A O 1
ATOM 655 N N . ASP A 1 83 ? 7.269 -2.388 -12.620 1.00 58.09 83 ASP A N 1
ATOM 656 C CA . ASP A 1 83 ? 7.859 -2.495 -13.958 1.00 58.09 83 ASP A CA 1
ATOM 657 C C . ASP A 1 83 ? 9.024 -3.480 -14.018 1.00 58.09 83 ASP A C 1
ATOM 659 O O . ASP A 1 83 ? 9.632 -3.772 -12.958 1.00 58.09 83 ASP A O 1
#

Organism: Penicillium freii (NCBI:txid48697)

Sequence (83 aa):
MTSRRIMYDTRQYKTSGRADYTLWYRETHSMSEKAINLVIVEAKKEGMVSAGEAQLLGYMGIVHQERKALRKVNAVVYGMASD

Solvent-accessible surface area (backbone atoms only — not comparable to full-atom values): 5234 Å² total; per-residue (Å²): 134,82,68,48,78,46,78,54,93,94,43,81,42,78,52,72,87,77,72,79,40,75,46,69,66,68,95,61,95,45,79,78,54,45,71,66,28,57,38,51,36,44,84,50,59,92,95,37,35,78,73,39,50,67,55,51,53,50,50,50,52,53,53,33,51,52,27,53,74,68,66,43,95,70,41,74,80,87,58,78,51,62,78

pLDDT: mean 74.86, std 9.94, range [50.03, 92.94]

Secondary structure (DSSP, 8-state):
---EEEEETTEEEEE----SEEEESS--SSHHHHGGGEEEEE---TT-THHHHHHHHHHHHHHHHHHHHTT-S------EEE-